Protein AF-A0A721YBI3-F1 (afdb_monomer_lite)

Radius of gyration: 10.4 Å; chains: 1; bounding box: 24×17×22 Å

Foldseek 3Di:
DQQWFVLLLVLLCVVVVNPPVSSVVCLVPPDPSSLVRSCVVDVDQWTDSRPDIDGPVND

Structure (mmCIF, N/CA/C/O backbone):
data_AF-A0A721YBI3-F1
#
_entry.id   AF-A0A721YBI3-F1
#
loop_
_atom_site.group_PDB
_atom_site.id
_atom_site.type_symbol
_atom_site.label_atom_id
_atom_site.label_alt_id
_atom_site.label_comp_id
_atom_site.label_asym_id
_atom_site.label_entity_id
_atom_site.label_seq_id
_atom_site.pdbx_PDB_ins_code
_atom_site.Cartn_x
_atom_site.Cartn_y
_atom_site.Cartn_z
_atom_site.occupancy
_atom_site.B_iso_or_equiv
_atom_site.auth_seq_id
_atom_site.auth_comp_id
_atom_site.auth_asym_id
_atom_site.auth_atom_id
_atom_site.pdbx_PDB_model_num
ATOM 1 N N . MET A 1 1 ? 12.412 -0.902 8.913 1.00 59.31 1 MET A N 1
ATOM 2 C CA . MET A 1 1 ? 11.302 -1.489 8.130 1.00 59.31 1 MET A CA 1
ATOM 3 C C . MET A 1 1 ? 10.365 -0.354 7.769 1.00 59.31 1 MET A C 1
ATOM 5 O O . MET A 1 1 ? 10.074 0.440 8.653 1.00 59.31 1 MET A O 1
ATOM 9 N N . ARG A 1 2 ? 9.963 -0.222 6.498 1.00 80.38 2 ARG A N 1
ATOM 10 C CA . ARG A 1 2 ? 8.952 0.768 6.092 1.00 80.38 2 ARG A CA 1
ATOM 11 C C . ARG A 1 2 ? 7.662 0.410 6.844 1.00 80.38 2 ARG A C 1
ATOM 13 O O . ARG A 1 2 ? 7.198 -0.717 6.713 1.00 80.38 2 ARG A O 1
ATOM 20 N N . ASN A 1 3 ? 7.130 1.307 7.671 1.00 91.00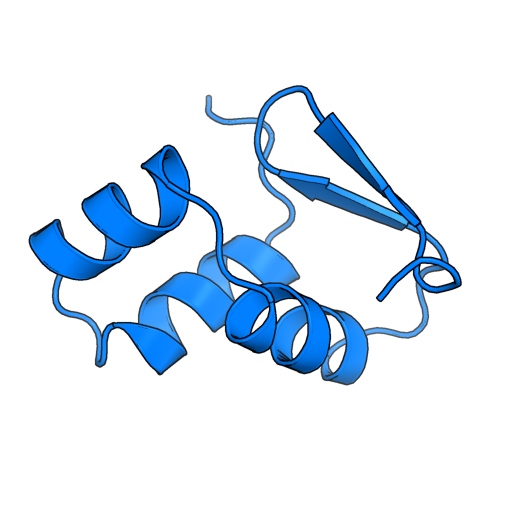 3 AS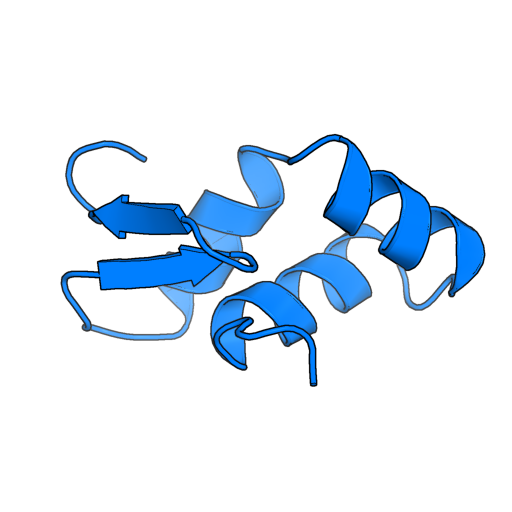N A N 1
ATOM 21 C CA . ASN A 1 3 ? 5.906 1.058 8.442 1.00 91.00 3 ASN A CA 1
ATOM 22 C C . ASN A 1 3 ? 4.677 1.157 7.518 1.00 91.00 3 ASN A C 1
ATOM 24 O O . ASN A 1 3 ? 3.919 2.107 7.550 1.00 91.00 3 ASN A O 1
ATOM 28 N N . THR A 1 4 ? 4.544 0.227 6.576 1.00 96.75 4 THR A N 1
ATOM 29 C CA . THR A 1 4 ? 3.455 0.220 5.591 1.00 96.75 4 THR A CA 1
ATOM 30 C C . THR A 1 4 ? 2.523 -0.941 5.888 1.00 96.75 4 THR A C 1
ATOM 32 O O . THR A 1 4 ? 2.983 -2.073 6.041 1.00 96.75 4 THR A O 1
ATOM 35 N N . SER A 1 5 ? 1.225 -0.660 5.992 1.00 97.88 5 SER A N 1
ATOM 36 C CA . SER A 1 5 ? 0.191 -1.681 6.142 1.00 97.88 5 SER A CA 1
ATOM 37 C C . SER A 1 5 ? 0.271 -2.696 4.998 1.00 97.88 5 SER A C 1
ATOM 39 O O . SER A 1 5 ? 0.498 -2.289 3.855 1.00 97.88 5 SER A O 1
ATOM 41 N N . PRO A 1 6 ? 0.046 -3.996 5.259 1.00 97.94 6 PRO A N 1
ATOM 42 C CA . PRO A 1 6 ? 0.090 -5.013 4.213 1.00 97.94 6 PRO A CA 1
ATOM 43 C C . PRO A 1 6 ? -0.919 -4.739 3.093 1.00 97.94 6 PRO A C 1
ATOM 45 O O . PRO A 1 6 ? -0.594 -4.965 1.937 1.00 97.94 6 PRO A O 1
ATOM 48 N N . GLU A 1 7 ? -2.084 -4.167 3.407 1.00 98.44 7 GLU A N 1
ATOM 49 C CA . GLU A 1 7 ? -3.106 -3.809 2.419 1.00 98.44 7 GLU A CA 1
ATOM 50 C C . GLU A 1 7 ? -2.611 -2.743 1.425 1.00 98.44 7 GLU A C 1
ATOM 52 O O . GLU A 1 7 ? -2.856 -2.853 0.225 1.00 98.44 7 GLU A O 1
ATOM 57 N N . ILE A 1 8 ? -1.868 -1.739 1.912 1.00 98.25 8 ILE A N 1
ATOM 58 C CA . ILE A 1 8 ? -1.240 -0.716 1.062 1.00 98.25 8 ILE A CA 1
ATOM 59 C C . ILE A 1 8 ? -0.091 -1.334 0.270 1.00 98.25 8 ILE A C 1
ATOM 61 O O . ILE A 1 8 ? -0.001 -1.114 -0.931 1.00 98.25 8 ILE A O 1
ATOM 65 N N . ALA A 1 9 ? 0.765 -2.137 0.909 1.00 97.88 9 ALA A N 1
ATOM 66 C CA . ALA A 1 9 ? 1.875 -2.789 0.219 1.00 97.88 9 ALA A CA 1
ATOM 67 C C . ALA A 1 9 ? 1.380 -3.676 -0.938 1.00 97.88 9 ALA A C 1
ATOM 69 O O . ALA A 1 9 ? 1.893 -3.580 -2.048 1.00 97.88 9 ALA A O 1
ATOM 70 N N . GLU A 1 10 ? 0.351 -4.491 -0.702 1.00 98.12 10 GLU A N 1
ATOM 71 C CA . GLU A 1 10 ? -0.269 -5.341 -1.718 1.00 98.12 10 GLU A CA 1
ATOM 72 C C . 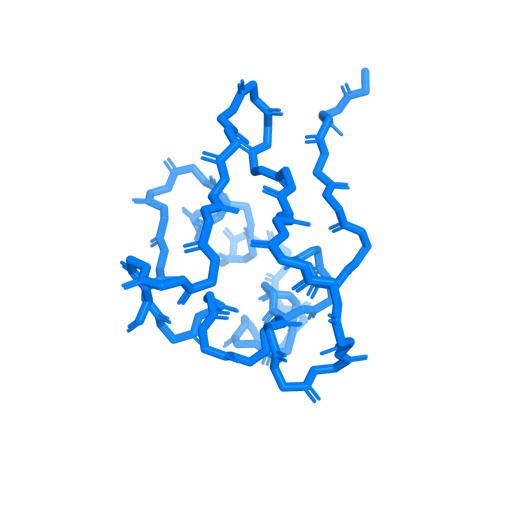GLU A 1 10 ? -0.893 -4.513 -2.848 1.00 98.12 10 GLU A C 1
ATOM 74 O O . GLU A 1 10 ? -0.611 -4.776 -4.015 1.00 98.12 10 GLU A O 1
ATOM 79 N N . ALA A 1 11 ? -1.664 -3.469 -2.522 1.00 98.50 11 ALA A N 1
ATOM 80 C CA . ALA A 1 11 ? -2.267 -2.589 -3.521 1.00 98.50 11 ALA A CA 1
ATOM 81 C C . ALA A 1 11 ? -1.218 -1.865 -4.387 1.00 98.50 11 ALA A C 1
ATOM 83 O O . ALA A 1 11 ? -1.413 -1.739 -5.595 1.00 98.50 11 ALA A O 1
ATOM 84 N N . ILE A 1 12 ? -0.082 -1.445 -3.812 1.00 98.56 12 ILE A N 1
ATOM 85 C CA . ILE A 1 12 ? 1.046 -0.882 -4.576 1.00 98.56 12 ILE A CA 1
ATOM 86 C C . ILE A 1 12 ? 1.546 -1.894 -5.609 1.00 98.56 12 ILE A C 1
ATOM 88 O O . ILE A 1 12 ? 1.705 -1.539 -6.775 1.00 98.56 12 ILE A O 1
ATOM 92 N N . PHE A 1 13 ? 1.774 -3.149 -5.211 1.00 98.44 13 PHE A N 1
ATOM 93 C CA . PHE A 1 13 ? 2.241 -4.184 -6.137 1.00 98.44 13 PHE A CA 1
ATOM 94 C C . PHE A 1 13 ? 1.205 -4.524 -7.212 1.00 98.44 13 PHE A C 1
ATOM 96 O O . PHE A 1 13 ? 1.580 -4.734 -8.364 1.00 98.44 13 PHE A O 1
ATOM 103 N N . GLU A 1 14 ? -0.084 -4.540 -6.874 1.00 98.44 14 GLU A N 1
ATOM 104 C CA . GLU A 1 14 ? -1.157 -4.757 -7.847 1.00 98.44 14 GLU A CA 1
ATOM 105 C C . GLU A 1 14 ? -1.222 -3.636 -8.893 1.00 98.44 14 GLU A C 1
ATOM 107 O O . GLU A 1 14 ? -1.256 -3.927 -10.091 1.00 98.44 14 GLU A O 1
ATOM 112 N N . VAL A 1 15 ? -1.187 -2.368 -8.460 1.00 98.44 15 VAL A N 1
ATOM 113 C CA . VAL A 1 15 ? -1.183 -1.192 -9.353 1.00 98.44 15 VAL A CA 1
ATOM 114 C C . VAL A 1 15 ? 0.095 -1.142 -10.190 1.00 98.44 15 VAL A C 1
ATOM 116 O O . VAL A 1 15 ? 0.055 -0.815 -11.373 1.00 98.44 15 VAL A O 1
ATOM 119 N N . ALA A 1 16 ? 1.232 -1.526 -9.610 1.00 98.56 16 ALA A N 1
ATOM 120 C CA . ALA A 1 16 ? 2.504 -1.601 -10.317 1.00 98.56 16 ALA A CA 1
ATOM 121 C C . ALA A 1 16 ? 2.619 -2.811 -11.261 1.00 98.56 16 ALA A C 1
ATOM 123 O O . ALA A 1 16 ? 3.658 -2.977 -11.896 1.00 98.56 16 ALA A O 1
ATOM 124 N N . HIS A 1 17 ? 1.613 -3.691 -11.328 1.00 97.94 17 HIS A N 1
ATOM 125 C CA . HIS A 1 17 ? 1.698 -4.975 -12.032 1.00 97.94 17 HIS A CA 1
ATOM 126 C C . HIS A 1 17 ? 2.949 -5.786 -11.657 1.00 97.94 17 HIS A C 1
ATOM 128 O O . HIS A 1 17 ? 3.561 -6.442 -12.499 1.00 97.94 17 HIS A O 1
ATOM 134 N N . TYR A 1 18 ? 3.317 -5.735 -10.377 1.00 97.44 18 TYR A N 1
ATOM 135 C CA . TYR A 1 18 ? 4.504 -6.369 -9.806 1.00 97.44 18 TYR A CA 1
ATOM 136 C C . TYR A 1 18 ? 5.845 -5.902 -10.403 1.00 97.44 18 TYR A C 1
ATOM 138 O O . TYR A 1 18 ? 6.864 -6.566 -10.214 1.00 97.44 18 TYR A O 1
ATOM 146 N N . ASP A 1 19 ? 5.884 -4.749 -11.078 1.00 98.50 19 ASP A N 1
ATOM 147 C CA . ASP A 1 19 ? 7.138 -4.075 -11.415 1.00 98.50 19 ASP A CA 1
ATOM 148 C C . ASP A 1 19 ? 7.704 -3.401 -10.157 1.00 98.50 19 ASP A C 1
ATOM 150 O O . ASP A 1 19 ? 7.136 -2.443 -9.635 1.00 98.50 19 ASP A O 1
ATOM 154 N N . GLU A 1 20 ? 8.829 -3.908 -9.649 1.00 97.56 20 GLU A N 1
ATOM 155 C CA . GLU A 1 20 ? 9.429 -3.429 -8.396 1.00 97.56 20 GLU A CA 1
ATOM 156 C C . GLU A 1 20 ? 9.839 -1.951 -8.443 1.00 97.56 20 GLU A C 1
ATOM 158 O O . GLU A 1 20 ? 9.722 -1.253 -7.437 1.00 97.56 20 GLU A O 1
ATOM 163 N N . LYS A 1 21 ? 10.291 -1.448 -9.599 1.00 98.19 21 LYS A N 1
ATOM 164 C CA . LYS A 1 21 ? 10.715 -0.046 -9.731 1.00 98.19 21 LYS A CA 1
ATOM 165 C C . LYS A 1 21 ? 9.513 0.881 -9.735 1.00 98.19 21 LYS A C 1
ATOM 167 O O . LYS A 1 21 ? 9.561 1.957 -9.144 1.00 98.19 21 LYS A O 1
ATOM 172 N N . LEU A 1 22 ? 8.438 0.471 -10.403 1.00 98.38 22 LEU A N 1
ATOM 173 C CA . LEU A 1 22 ? 7.184 1.206 -10.378 1.00 98.38 22 LEU A CA 1
ATOM 174 C C . LEU A 1 22 ? 6.535 1.143 -8.991 1.00 98.38 22 LEU A C 1
ATOM 176 O O . LEU A 1 22 ? 6.055 2.164 -8.515 1.00 98.38 22 LEU A O 1
ATOM 180 N N . ALA A 1 23 ? 6.575 -0.008 -8.319 1.00 98.38 23 ALA A N 1
ATOM 181 C CA . ALA A 1 23 ? 6.093 -0.161 -6.949 1.00 98.38 23 ALA A CA 1
ATOM 182 C C . ALA A 1 23 ? 6.855 0.752 -5.980 1.00 98.38 23 ALA A C 1
ATOM 184 O O . ALA A 1 23 ? 6.241 1.435 -5.161 1.00 98.38 23 ALA A O 1
ATOM 185 N N . GLU A 1 24 ? 8.185 0.815 -6.095 1.00 97.56 24 GLU A N 1
ATOM 186 C CA . GLU A 1 24 ? 8.998 1.739 -5.304 1.00 97.56 24 GLU A CA 1
ATOM 187 C C . GLU A 1 24 ? 8.642 3.196 -5.600 1.00 97.56 24 GLU A C 1
ATOM 189 O O . GLU A 1 24 ? 8.399 3.957 -4.666 1.00 97.56 24 GLU A O 1
ATOM 194 N N . LYS A 1 25 ? 8.509 3.561 -6.878 1.00 98.25 25 LYS A N 1
ATOM 195 C CA . LYS A 1 25 ? 8.103 4.910 -7.277 1.00 98.25 25 LYS A CA 1
ATOM 196 C C . LYS A 1 25 ? 6.733 5.294 -6.712 1.00 98.25 25 LYS A C 1
ATOM 198 O O . LYS A 1 25 ? 6.586 6.375 -6.155 1.00 98.25 25 LYS A O 1
ATOM 203 N N . ILE A 1 26 ? 5.742 4.408 -6.815 1.00 98.31 26 ILE A N 1
ATOM 204 C CA . ILE A 1 26 ? 4.410 4.630 -6.241 1.00 98.31 26 ILE A CA 1
ATOM 205 C C . ILE A 1 26 ? 4.519 4.786 -4.725 1.00 98.31 26 ILE A C 1
ATOM 207 O O . ILE A 1 26 ? 3.898 5.686 -4.174 1.00 98.31 26 ILE A O 1
ATOM 211 N N . TRP A 1 27 ? 5.315 3.951 -4.049 1.00 97.50 27 TRP A N 1
ATOM 212 C CA . TRP A 1 27 ? 5.520 4.056 -2.604 1.00 97.50 27 TRP A CA 1
ATOM 213 C C . TRP A 1 27 ? 6.101 5.416 -2.189 1.00 97.50 27 TRP A C 1
ATOM 215 O O . TRP A 1 27 ? 5.704 5.941 -1.150 1.00 97.50 27 TRP A O 1
ATOM 225 N N . GLU A 1 28 ? 7.018 5.976 -2.979 1.00 96.81 28 GLU A N 1
ATOM 226 C CA . GLU A 1 28 ? 7.636 7.282 -2.721 1.00 96.81 28 GLU A CA 1
ATOM 227 C C . GLU A 1 28 ? 6.710 8.463 -3.049 1.00 96.81 28 GLU A C 1
ATOM 229 O O . GLU A 1 28 ? 6.681 9.440 -2.301 1.00 96.81 28 GLU A O 1
ATOM 234 N N . GLU A 1 29 ? 5.962 8.388 -4.153 1.00 97.19 29 GLU A N 1
ATOM 235 C CA . GLU A 1 29 ? 5.141 9.498 -4.662 1.00 97.19 29 GLU A CA 1
ATOM 236 C C . GLU A 1 29 ? 3.709 9.514 -4.097 1.00 97.19 29 GLU A C 1
ATOM 238 O O . GLU A 1 29 ? 3.073 10.569 -4.064 1.00 97.19 29 GLU A O 1
ATOM 243 N N . GLY A 1 30 ? 3.207 8.373 -3.619 1.00 96.75 30 GLY A N 1
ATOM 244 C CA . GLY A 1 30 ? 1.808 8.187 -3.237 1.00 96.75 30 GLY A CA 1
ATOM 245 C C . GLY A 1 3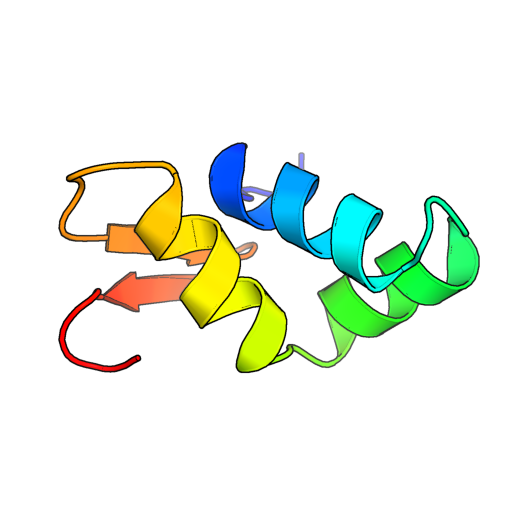0 ? 0.893 7.886 -4.431 1.00 96.75 30 GLY A C 1
ATOM 246 O O . GLY A 1 30 ? 1.236 8.119 -5.589 1.00 96.75 30 GLY A O 1
ATOM 247 N N . SER A 1 31 ? -0.292 7.330 -4.160 1.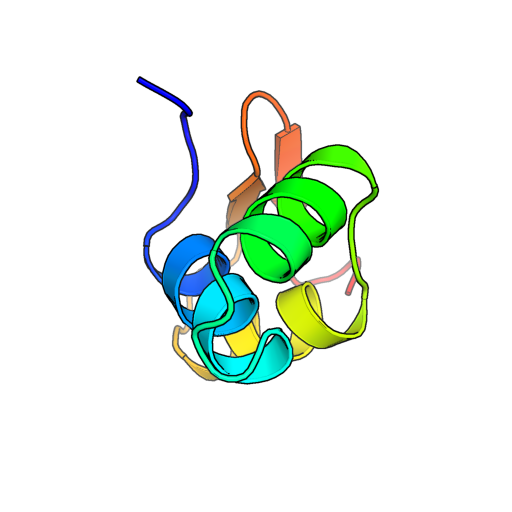00 97.81 31 SER A N 1
ATOM 248 C CA . SER A 1 31 ? -1.318 7.073 -5.181 1.00 97.81 31 SER A CA 1
ATOM 249 C C . SER A 1 31 ? -2.704 6.915 -4.556 1.00 97.81 31 SER A C 1
ATOM 251 O O . SER A 1 31 ? -2.911 6.038 -3.715 1.00 97.81 31 SER A O 1
ATOM 253 N N . ASP A 1 32 ? -3.667 7.718 -5.013 1.00 97.44 32 ASP A N 1
ATOM 254 C CA . ASP A 1 32 ? -5.066 7.622 -4.575 1.00 97.44 32 ASP A CA 1
ATOM 255 C C . ASP A 1 32 ? -5.685 6.270 -4.965 1.00 97.44 32 ASP A C 1
ATOM 257 O O . ASP A 1 32 ? -6.427 5.673 -4.188 1.00 97.44 32 ASP A O 1
ATOM 261 N N . GLU A 1 33 ? -5.321 5.725 -6.132 1.00 98.06 33 GLU A N 1
ATOM 262 C CA . GLU A 1 33 ? -5.787 4.404 -6.574 1.00 98.06 33 GLU A CA 1
ATOM 263 C C . GLU A 1 33 ? -5.342 3.298 -5.606 1.00 98.06 33 GLU A C 1
ATOM 265 O O . GLU A 1 33 ? -6.117 2.391 -5.291 1.00 98.06 33 GLU A O 1
ATOM 270 N N . VAL A 1 34 ? -4.109 3.389 -5.095 1.00 98.44 34 VAL A N 1
ATOM 271 C CA . VAL A 1 34 ? -3.602 2.457 -4.079 1.00 98.44 34 VAL A CA 1
ATOM 272 C C . VAL A 1 34 ? -4.414 2.565 -2.797 1.00 98.44 34 VAL A C 1
ATOM 274 O O . VAL A 1 34 ? -4.752 1.535 -2.219 1.00 98.44 34 VAL A O 1
ATOM 277 N N . LEU A 1 35 ? -4.737 3.781 -2.347 1.00 98.25 35 LEU A N 1
ATOM 278 C CA . LEU A 1 35 ? -5.515 3.976 -1.125 1.00 98.25 35 LEU A CA 1
ATOM 279 C C . LEU A 1 35 ? -6.909 3.359 -1.248 1.00 98.25 35 LEU A C 1
ATOM 281 O O . LEU A 1 35 ? -7.315 2.610 -0.359 1.00 98.25 35 LEU A O 1
ATOM 285 N N . ILE A 1 36 ? -7.599 3.602 -2.365 1.00 98.06 36 ILE A N 1
ATOM 286 C CA . ILE A 1 36 ? -8.920 3.022 -2.640 1.00 98.06 36 ILE A CA 1
ATOM 287 C C . ILE A 1 36 ? -8.840 1.489 -2.586 1.00 98.06 36 ILE A C 1
ATOM 289 O O . ILE A 1 36 ? -9.539 0.864 -1.788 1.00 98.06 36 ILE A O 1
ATOM 293 N N . LYS A 1 37 ? -7.918 0.879 -3.344 1.00 98.31 37 LYS A N 1
ATOM 294 C CA . LYS A 1 37 ? -7.732 -0.584 -3.375 1.00 98.31 37 LYS A CA 1
ATOM 295 C C . LYS A 1 37 ? -7.342 -1.167 -2.018 1.00 98.31 37 LYS A C 1
ATOM 297 O O . LYS A 1 37 ? -7.803 -2.244 -1.650 1.00 98.31 37 LYS A O 1
ATOM 302 N N . ALA A 1 38 ? -6.495 -0.478 -1.258 1.00 98.50 38 ALA A N 1
ATOM 303 C CA . ALA A 1 38 ? -6.073 -0.935 0.060 1.00 98.50 38 ALA A CA 1
ATOM 304 C C . ALA A 1 38 ? -7.246 -0.950 1.052 1.00 98.50 38 ALA A C 1
ATOM 306 O O . ALA A 1 38 ? -7.397 -1.905 1.815 1.00 98.50 38 ALA A O 1
ATOM 307 N N . PHE A 1 39 ? -8.107 0.072 1.027 1.00 98.44 39 PHE A N 1
ATOM 308 C CA . PHE A 1 39 ? -9.282 0.134 1.896 1.00 98.44 39 PHE A CA 1
ATOM 309 C C . PHE A 1 39 ? -10.427 -0.788 1.454 1.00 98.44 39 PHE A C 1
ATOM 311 O O . PHE A 1 39 ? -11.244 -1.153 2.297 1.00 98.44 39 PHE A O 1
ATOM 318 N N . GLU A 1 40 ? -10.478 -1.224 0.193 1.00 97.81 40 GLU A N 1
ATOM 319 C CA . GLU A 1 40 ? -11.388 -2.291 -0.263 1.00 97.81 40 GLU A CA 1
ATOM 320 C C . GLU A 1 40 ? -11.033 -3.671 0.324 1.00 97.81 40 GLU A C 1
ATOM 322 O O . GLU A 1 40 ? -11.901 -4.535 0.445 1.00 97.81 40 GLU A O 1
ATOM 327 N N . LYS A 1 41 ? -9.771 -3.891 0.719 1.00 97.50 41 LYS A N 1
ATOM 328 C CA . LYS A 1 41 ? -9.267 -5.182 1.232 1.00 97.50 41 LYS A CA 1
ATOM 329 C C . LYS A 1 41 ? -9.505 -5.403 2.731 1.00 97.50 41 LYS A C 1
ATOM 331 O O . LYS A 1 41 ? -9.130 -6.444 3.269 1.00 97.50 41 LYS A O 1
ATOM 336 N N . THR A 1 42 ? -10.060 -4.429 3.444 1.00 98.12 42 THR A N 1
ATOM 337 C CA . THR A 1 42 ? -10.136 -4.443 4.912 1.00 98.12 42 THR A CA 1
ATOM 338 C C . THR A 1 42 ? -11.298 -3.593 5.401 1.00 98.12 42 THR A C 1
ATOM 340 O O . THR A 1 42 ? -11.766 -2.737 4.664 1.00 98.12 42 THR A O 1
ATOM 343 N N . ASP A 1 43 ? -11.710 -3.757 6.657 1.00 97.88 43 ASP A N 1
ATOM 344 C CA . ASP A 1 43 ? -12.728 -2.915 7.314 1.00 97.88 43 ASP A CA 1
ATOM 345 C C . ASP A 1 43 ? -12.115 -1.913 8.308 1.00 97.88 43 ASP A C 1
ATOM 347 O O . ASP A 1 43 ? -12.824 -1.209 9.021 1.00 97.88 43 ASP A O 1
ATOM 351 N N . LYS A 1 44 ? -10.780 -1.828 8.385 1.00 98.19 44 LYS A N 1
ATOM 352 C CA . LYS A 1 44 ? -10.092 -0.892 9.287 1.00 98.19 44 LYS A CA 1
ATOM 353 C C . LYS A 1 44 ? -10.400 0.563 8.930 1.00 98.19 44 LYS A C 1
ATOM 355 O O . LYS A 1 44 ? -10.495 0.915 7.753 1.00 98.19 44 LYS A O 1
ATOM 360 N N . ASP A 1 45 ? -10.450 1.415 9.948 1.00 98.06 45 ASP A N 1
ATOM 361 C CA . ASP A 1 45 ? -10.622 2.862 9.778 1.00 98.06 45 ASP A CA 1
ATOM 362 C C . ASP A 1 45 ? -9.333 3.577 9.364 1.00 98.06 45 ASP A C 1
ATOM 364 O O . ASP A 1 45 ? -9.389 4.697 8.857 1.00 98.06 45 ASP A O 1
ATOM 368 N N . SER A 1 46 ? -8.169 2.952 9.568 1.00 98.06 46 SER A N 1
ATOM 369 C CA . SER A 1 46 ? -6.883 3.529 9.193 1.00 98.06 46 SER A CA 1
ATOM 370 C C . SER A 1 46 ? -5.853 2.497 8.739 1.00 98.06 46 SER A C 1
ATOM 372 O O . SER A 1 46 ? -5.877 1.330 9.141 1.00 98.06 46 SER A O 1
ATOM 374 N N . LEU A 1 47 ? -4.938 2.954 7.885 1.00 98.19 47 LEU A N 1
ATOM 375 C CA . LEU A 1 47 ? -3.798 2.204 7.362 1.00 98.19 47 LEU A CA 1
ATOM 376 C C . LEU A 1 47 ? -2.536 3.071 7.422 1.00 98.19 47 LEU A C 1
ATOM 378 O O . LEU A 1 47 ? -2.614 4.297 7.432 1.00 98.19 47 LEU A O 1
ATOM 382 N N . PHE A 1 48 ? -1.367 2.437 7.466 1.00 97.56 48 PHE A N 1
ATOM 383 C CA . PHE A 1 48 ? -0.080 3.121 7.516 1.00 97.56 48 PHE A CA 1
ATOM 384 C C . PHE A 1 48 ? 0.584 3.125 6.139 1.00 97.56 48 PHE A C 1
ATOM 386 O O . PHE A 1 48 ? 0.723 2.069 5.521 1.00 97.56 48 PHE A O 1
ATOM 393 N N . TRP A 1 49 ? 1.050 4.287 5.686 1.00 97.12 49 TRP A N 1
ATOM 394 C CA . TRP A 1 49 ? 1.925 4.426 4.521 1.00 97.12 49 TRP A CA 1
ATOM 395 C C . TRP A 1 49 ? 3.246 5.045 4.979 1.00 97.12 49 TRP A C 1
ATOM 397 O O . TRP A 1 49 ? 3.394 6.260 5.094 1.00 97.12 49 TRP A O 1
ATOM 407 N N . GLY A 1 50 ? 4.213 4.193 5.318 1.00 94.50 50 GLY A N 1
ATOM 408 C CA . GLY A 1 50 ? 5.438 4.646 5.976 1.00 94.50 50 GLY A CA 1
ATOM 409 C C . GLY A 1 50 ? 5.140 5.263 7.350 1.00 94.50 50 GLY A C 1
ATOM 410 O O . GLY A 1 50 ? 4.583 4.622 8.234 1.00 94.50 50 GLY A O 1
ATOM 411 N N . GLU A 1 51 ? 5.530 6.511 7.573 1.00 92.88 51 GLU A N 1
ATOM 412 C CA . GLU A 1 51 ? 5.258 7.187 8.853 1.00 92.88 51 GLU A CA 1
ATOM 413 C C . GLU A 1 51 ? 3.869 7.849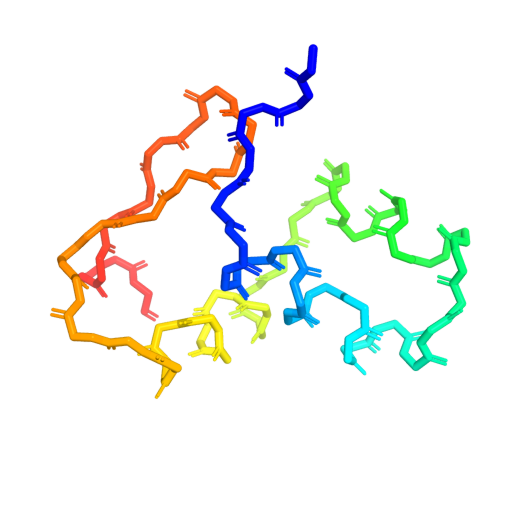 8.902 1.00 92.88 51 GLU A C 1
ATOM 415 O O . GLU A 1 51 ? 3.451 8.329 9.955 1.00 92.88 51 GLU A O 1
ATOM 420 N N . GLN A 1 52 ? 3.133 7.857 7.786 1.00 94.38 52 GLN A N 1
ATOM 421 C CA . GLN A 1 52 ? 1.815 8.479 7.694 1.00 94.38 52 GLN A CA 1
ATOM 422 C C . GLN A 1 52 ? 0.698 7.512 8.094 1.00 94.38 52 GLN A C 1
ATOM 424 O O . GLN A 1 52 ? 0.724 6.331 7.746 1.00 94.38 52 GLN A O 1
ATOM 429 N N . ILE A 1 53 ? -0.313 8.043 8.785 1.00 96.88 53 ILE A N 1
ATOM 430 C CA . ILE A 1 53 ? -1.577 7.357 9.068 1.00 96.88 53 ILE A CA 1
ATOM 431 C C . ILE A 1 53 ? -2.622 7.913 8.108 1.00 96.88 53 ILE A C 1
ATOM 433 O O . ILE A 1 53 ? -2.919 9.106 8.140 1.00 96.88 53 ILE A O 1
ATOM 437 N N . ILE A 1 54 ? -3.186 7.047 7.276 1.00 97.50 54 ILE A N 1
ATOM 438 C CA . ILE A 1 54 ? -4.274 7.379 6.363 1.00 97.50 54 ILE A CA 1
ATOM 439 C C . ILE A 1 54 ? -5.576 6.918 7.003 1.00 97.50 54 ILE A C 1
ATOM 441 O O . ILE A 1 54 ? -5.683 5.765 7.417 1.00 97.50 54 ILE A O 1
ATOM 445 N N . GLU A 1 55 ? -6.561 7.806 7.099 1.00 97.62 55 GLU A N 1
ATOM 446 C CA . GLU A 1 55 ? -7.901 7.474 7.588 1.00 97.62 55 GLU A CA 1
ATOM 447 C C . GLU A 1 55 ? -8.840 7.224 6.404 1.00 97.62 55 GLU A C 1
ATOM 449 O O . GLU A 1 55 ? -8.874 8.025 5.472 1.00 97.62 55 GLU A O 1
ATOM 454 N N . ARG A 1 56 ? -9.664 6.173 6.477 1.00 96.88 56 ARG A N 1
ATOM 455 C CA . ARG A 1 56 ? -10.611 5.767 5.424 1.00 96.88 56 ARG A CA 1
ATOM 456 C C . ARG A 1 56 ? -11.525 6.902 4.960 1.00 96.88 56 ARG A C 1
ATOM 458 O O . ARG A 1 56 ? -11.839 6.991 3.787 1.00 96.88 56 ARG A O 1
ATOM 465 N N . LYS A 1 57 ? -11.956 7.774 5.875 1.00 94.56 57 LYS A N 1
ATOM 466 C CA . LYS A 1 57 ? -12.847 8.911 5.573 1.00 94.56 57 LYS A CA 1
ATOM 467 C C . LYS A 1 57 ? -12.210 9.992 4.679 1.00 94.56 57 LYS A C 1
ATOM 469 O O . LYS A 1 57 ? -12.925 10.888 4.243 1.00 94.56 57 LYS A O 1
ATOM 474 N N . ASN A 1 58 ? -10.887 9.951 4.496 1.00 87.44 58 ASN A N 1
ATOM 475 C CA . ASN A 1 58 ? -10.110 10.919 3.715 1.00 87.44 58 ASN A CA 1
ATOM 476 C C . ASN A 1 58 ? -9.649 10.344 2.360 1.00 87.44 58 ASN A C 1
ATOM 478 O O . ASN A 1 58 ? -8.820 10.969 1.701 1.00 87.44 58 ASN A O 1
ATOM 482 N N . VAL A 1 59 ? -10.144 9.159 1.991 1.00 85.06 59 VAL A N 1
ATOM 483 C CA . VAL A 1 59 ? -9.912 8.468 0.714 1.00 85.06 59 VAL A CA 1
ATOM 484 C C . VAL A 1 59 ? -11.203 8.494 -0.086 1.00 85.06 59 VAL A C 1
ATOM 486 O O . VAL A 1 59 ? -11.131 8.790 -1.296 1.00 85.06 59 VAL A O 1
#

Sequence (59 aa):
MRNTSPEIAEAIFEVAHYDEKLAEKIWEEGSDEVLIKAFEKTDKDSLFWGEQIIERKNV

pLDDT: mean 96.19, std 5.85, range [59.31, 98.56]

Organism: Salmonella enterica (NCBI:txid28901)

Secondary structure (DSSP, 8-state):
-----HHHHHHHHHHTTT-HHHHHHHHHH--HHHHHHHHHT---SEEEETTEEEEGGG-

InterPro domains:
  IPR025600 YccJ-like protein [NF007554] (1-59)
  IPR025600 YccJ-like protein [PF13993] (1-59)